Protein AF-A0A7W6D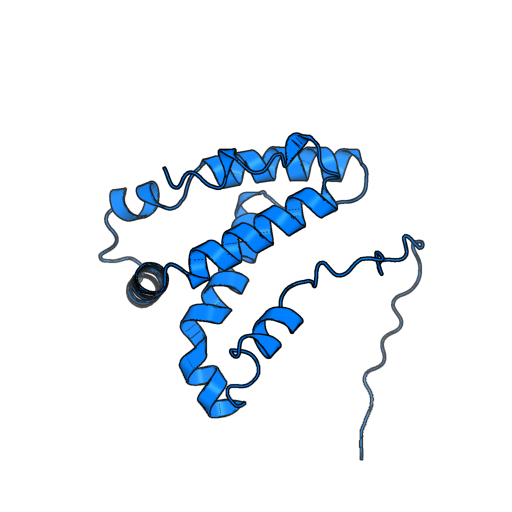RN1-F1 (afdb_monomer_lite)

pLDDT: mean 73.83, std 22.13, range [28.88, 95.44]

Sequence (151 aa):
MPKGEAALDLGALHPVSALRQLAEFASEHHRRSLGFVRLVMIESIHDGAHMASGAVMSWQDSSVIVLLEDICRRGVEAGGFRRGLTTLELQWHISAVSIFNVSNRATFSRVFGGDLFTEHGSAKAAPSCGGHDPWPCHEAGTVRRNCSAKS

Structure (mmCIF, N/CA/C/O backbone):
data_AF-A0A7W6DRN1-F1
#
_entry.id   AF-A0A7W6DRN1-F1
#
loop_
_atom_site.group_PDB
_atom_site.id
_atom_site.type_symbol
_atom_site.label_atom_id
_atom_site.label_alt_id
_atom_site.label_comp_id
_atom_site.label_asym_id
_atom_site.label_entity_id
_atom_site.label_seq_id
_atom_site.pdbx_PDB_ins_code
_atom_site.Cartn_x
_atom_site.Cartn_y
_atom_site.Cartn_z
_atom_site.occupancy
_atom_site.B_iso_or_equiv
_atom_site.auth_seq_id
_atom_site.auth_comp_id
_atom_site.auth_asym_id
_atom_site.auth_atom_id
_atom_site.pdbx_PDB_model_num
ATOM 1 N N . MET A 1 1 ? 12.518 12.275 4.324 1.00 32.09 1 MET A N 1
ATOM 2 C CA . MET A 1 1 ? 11.122 12.705 4.551 1.00 32.09 1 MET A CA 1
ATOM 3 C C . MET A 1 1 ? 10.471 13.092 3.230 1.00 32.09 1 MET A C 1
ATOM 5 O O . MET A 1 1 ? 10.717 14.205 2.761 1.00 32.09 1 MET A O 1
ATOM 9 N N . PRO A 1 2 ? 9.626 12.251 2.618 1.00 39.62 2 PRO A N 1
ATOM 10 C CA . PRO A 1 2 ? 8.582 12.774 1.756 1.00 39.62 2 PRO A CA 1
ATOM 11 C C . PRO A 1 2 ? 7.488 13.374 2.657 1.00 39.62 2 PRO A C 1
ATOM 13 O O . PRO A 1 2 ? 6.862 12.691 3.455 1.00 39.62 2 PRO A O 1
ATOM 16 N N . LYS A 1 3 ? 7.284 14.689 2.555 1.00 41.97 3 LYS A N 1
ATOM 17 C CA . LYS A 1 3 ? 6.396 15.537 3.382 1.00 41.97 3 LYS A CA 1
ATOM 18 C C . LYS A 1 3 ? 4.881 15.201 3.335 1.00 41.97 3 LYS A C 1
ATOM 20 O O . LYS A 1 3 ? 4.084 16.029 3.757 1.00 41.97 3 LYS A O 1
ATOM 25 N N . GLY A 1 4 ? 4.466 14.053 2.797 1.00 47.34 4 GLY A N 1
ATOM 26 C CA . GLY A 1 4 ? 3.058 13.756 2.489 1.00 47.34 4 GLY A CA 1
ATOM 27 C C . GLY A 1 4 ? 2.291 12.978 3.563 1.00 47.34 4 GLY A C 1
ATOM 28 O O . GLY A 1 4 ? 1.137 13.297 3.822 1.00 47.34 4 GLY A O 1
ATOM 29 N N . GLU A 1 5 ? 2.916 12.000 4.222 1.00 46.06 5 GLU A N 1
ATOM 30 C CA . GLU A 1 5 ? 2.199 11.088 5.136 1.00 46.06 5 GLU A CA 1
ATOM 31 C C . GLU A 1 5 ? 1.842 11.734 6.474 1.00 46.06 5 GLU A C 1
ATOM 33 O O . GLU A 1 5 ? 0.748 11.530 6.985 1.00 46.06 5 GLU A O 1
ATOM 38 N N . ALA A 1 6 ? 2.717 12.597 6.998 1.00 48.34 6 ALA A N 1
ATOM 39 C CA . ALA A 1 6 ? 2.437 13.391 8.196 1.00 48.34 6 ALA A CA 1
ATOM 40 C C . ALA A 1 6 ? 1.393 14.506 7.962 1.00 48.34 6 ALA A C 1
ATOM 42 O O . ALA A 1 6 ? 0.967 15.147 8.918 1.00 48.34 6 ALA A O 1
ATOM 43 N N . ALA A 1 7 ? 1.013 14.765 6.704 1.00 49.81 7 ALA A N 1
ATOM 44 C CA . ALA A 1 7 ? 0.031 15.785 6.328 1.00 49.81 7 ALA A CA 1
ATOM 45 C C . ALA A 1 7 ? -1.373 15.209 6.079 1.00 49.81 7 ALA A C 1
ATOM 47 O O . ALA A 1 7 ? -2.316 15.970 5.860 1.00 49.81 7 ALA A O 1
ATOM 48 N N . LEU A 1 8 ? -1.525 13.884 6.104 1.00 61.38 8 LEU A N 1
ATOM 49 C CA . LEU A 1 8 ? -2.835 13.255 6.096 1.00 61.38 8 LEU A CA 1
ATOM 50 C C . LEU A 1 8 ? -3.357 13.250 7.535 1.00 61.38 8 LEU A C 1
ATOM 52 O O . LEU A 1 8 ? -2.831 12.540 8.390 1.00 61.38 8 LEU A O 1
ATOM 56 N N . ASP A 1 9 ? -4.399 14.034 7.810 1.00 72.38 9 ASP A N 1
ATOM 57 C CA . ASP A 1 9 ? -5.117 14.004 9.091 1.00 72.38 9 ASP A CA 1
ATOM 58 C C . ASP A 1 9 ? -5.979 12.727 9.205 1.00 72.38 9 ASP A C 1
ATOM 60 O O . ASP A 1 9 ? -7.206 12.754 9.283 1.00 72.38 9 ASP A O 1
ATOM 64 N N . LEU A 1 10 ? -5.326 11.560 9.151 1.00 84.56 10 LEU A N 1
ATOM 65 C CA . LEU A 1 10 ? -5.971 10.241 9.202 1.00 84.56 10 LEU A CA 1
ATOM 66 C C . LEU A 1 10 ? -6.555 9.935 10.586 1.00 84.56 10 LEU A C 1
ATOM 68 O O . LEU A 1 10 ? -7.415 9.058 10.718 1.00 84.56 10 LEU A O 1
ATOM 72 N N . GLY A 1 11 ? -6.078 10.637 11.619 1.00 81.06 11 GLY A N 1
ATOM 73 C CA . GLY A 1 11 ? -6.540 10.489 12.996 1.00 81.06 11 GLY A CA 1
ATOM 74 C C . GLY A 1 11 ? -7.981 10.963 13.180 1.00 81.06 11 GLY A C 1
ATOM 75 O O . GLY A 1 11 ? -8.742 10.319 13.901 1.00 81.06 11 GLY A O 1
ATOM 76 N N . ALA A 1 12 ? -8.377 12.031 12.480 1.00 84.94 12 ALA A N 1
ATOM 77 C CA . ALA A 1 12 ? -9.732 12.580 12.538 1.00 84.94 12 ALA A CA 1
ATOM 78 C C . ALA A 1 12 ? -10.760 11.800 11.693 1.00 84.94 12 ALA A C 1
ATOM 80 O O . ALA A 1 12 ? -11.968 11.961 11.875 1.00 84.94 12 ALA A O 1
ATOM 81 N N . LEU A 1 13 ? -10.308 10.948 10.767 1.00 90.56 13 LEU A N 1
ATOM 82 C CA . LEU A 1 13 ? -11.184 10.213 9.856 1.00 90.56 13 LEU A CA 1
ATOM 83 C C . LEU A 1 13 ? -11.718 8.911 10.458 1.00 90.56 13 LEU A C 1
ATOM 85 O O . LEU A 1 13 ? -11.037 8.216 11.219 1.00 90.56 13 LEU A O 1
ATOM 89 N N . HIS A 1 14 ? -12.916 8.514 10.014 1.00 92.00 14 HIS A N 1
ATOM 90 C CA . HIS A 1 14 ? -13.428 7.163 10.246 1.00 92.00 14 HIS A CA 1
ATOM 91 C C . HIS A 1 14 ? -12.425 6.115 9.709 1.00 92.00 14 HIS A C 1
ATOM 93 O O . HIS A 1 14 ? -11.909 6.307 8.603 1.00 92.00 14 HIS A O 1
ATOM 99 N N . PRO A 1 15 ? -12.154 4.997 10.417 1.00 94.00 15 PRO A N 1
ATOM 100 C CA . PRO A 1 15 ? -11.062 4.073 10.080 1.00 94.00 15 PRO A CA 1
ATOM 101 C C . PRO A 1 15 ? -11.087 3.537 8.646 1.00 94.00 15 PRO A C 1
ATOM 103 O O . PRO A 1 15 ? -10.046 3.435 8.005 1.00 94.00 15 PRO A O 1
ATOM 106 N N . VAL A 1 16 ? -12.278 3.249 8.109 1.00 92.62 16 VAL A N 1
ATOM 107 C CA . VAL A 1 16 ? -12.446 2.811 6.709 1.00 92.62 16 VAL A CA 1
ATOM 108 C C . VAL A 1 16 ? -11.957 3.884 5.731 1.00 92.62 16 VAL A C 1
ATOM 110 O O . VAL A 1 16 ? -11.246 3.577 4.776 1.00 92.62 16 VAL A O 1
ATOM 113 N N . SER A 1 17 ? -12.319 5.145 5.975 1.00 92.44 17 SER A N 1
ATOM 114 C CA . SER A 1 17 ? -11.918 6.277 5.137 1.00 92.44 17 SER A CA 1
ATOM 115 C C . SER A 1 17 ? -10.426 6.566 5.277 1.00 92.44 17 SER A C 1
ATOM 117 O O . SER A 1 17 ? -9.760 6.799 4.273 1.00 92.44 17 SER A O 1
ATOM 119 N N . ALA A 1 18 ? -9.890 6.470 6.496 1.00 92.88 18 ALA A N 1
ATOM 120 C CA . ALA A 1 18 ? -8.464 6.625 6.759 1.00 92.88 18 ALA A CA 1
ATOM 121 C C . ALA A 1 18 ? -7.627 5.572 6.013 1.00 92.88 18 ALA A C 1
ATOM 123 O O . ALA A 1 18 ? -6.662 5.915 5.332 1.00 92.88 18 ALA A O 1
ATOM 124 N N . LEU A 1 19 ? -8.027 4.295 6.082 1.00 92.75 19 LEU A N 1
ATOM 125 C CA . LEU A 1 19 ? -7.341 3.208 5.382 1.00 92.75 19 LEU A CA 1
ATOM 126 C C . LEU A 1 19 ? -7.387 3.391 3.861 1.00 92.75 19 LEU A C 1
ATOM 128 O O . LEU A 1 19 ? -6.381 3.178 3.187 1.00 92.75 19 LEU A O 1
ATOM 132 N N . ARG A 1 20 ? -8.539 3.810 3.320 1.00 91.44 20 ARG A N 1
ATOM 133 C CA . ARG A 1 20 ? -8.679 4.117 1.892 1.00 91.44 20 ARG A CA 1
ATOM 134 C C . ARG A 1 20 ? -7.704 5.212 1.469 1.00 91.44 20 ARG A C 1
ATOM 136 O O . ARG A 1 20 ? -6.951 5.014 0.522 1.00 91.44 20 ARG A O 1
ATOM 143 N N . GLN A 1 21 ? -7.692 6.330 2.189 1.00 90.19 21 GLN A N 1
ATOM 144 C CA . GLN A 1 21 ? -6.852 7.470 1.840 1.00 90.19 21 GLN A CA 1
ATOM 145 C C . GLN A 1 21 ? -5.358 7.132 1.941 1.00 90.19 21 GLN A C 1
ATOM 147 O O . GLN A 1 21 ? -4.569 7.546 1.093 1.00 90.19 21 GLN A O 1
ATOM 152 N N . LEU A 1 22 ? -4.969 6.323 2.931 1.00 90.00 22 LEU A N 1
ATOM 153 C CA . LEU A 1 22 ? -3.602 5.821 3.044 1.00 90.00 22 LEU A CA 1
ATOM 154 C C . LEU A 1 22 ? -3.225 4.913 1.863 1.00 90.00 22 LEU A C 1
ATOM 156 O O . LEU A 1 22 ? -2.137 5.050 1.306 1.00 90.00 22 LEU A O 1
ATOM 160 N N . ALA A 1 23 ? -4.120 4.014 1.446 1.00 90.50 23 ALA A N 1
ATOM 161 C CA . ALA A 1 23 ? -3.885 3.143 0.296 1.00 90.50 23 ALA A CA 1
ATOM 162 C C . ALA A 1 23 ? -3.769 3.935 -1.020 1.00 90.50 23 ALA A C 1
ATOM 164 O O . ALA A 1 23 ? -2.891 3.648 -1.835 1.00 90.50 23 ALA A O 1
ATOM 165 N N . GLU A 1 24 ? -4.606 4.957 -1.214 1.00 87.62 24 GLU A N 1
ATOM 166 C CA . GLU A 1 24 ? -4.532 5.874 -2.359 1.00 87.62 24 GLU A CA 1
ATOM 167 C C . GLU A 1 24 ? -3.209 6.644 -2.378 1.00 87.62 24 GLU A C 1
ATOM 169 O O . GLU A 1 24 ? -2.540 6.703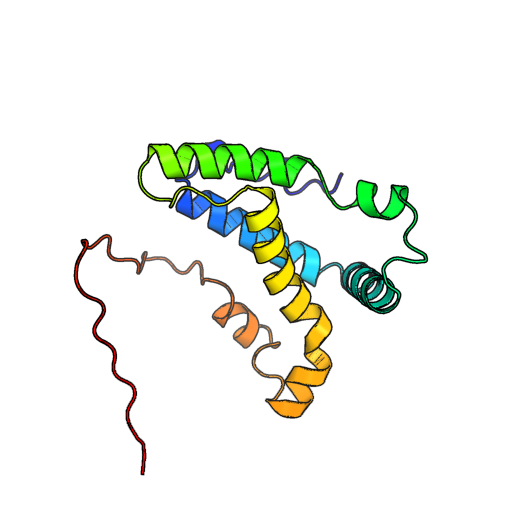 -3.413 1.00 87.62 24 GLU A O 1
ATOM 174 N N . PHE A 1 25 ? -2.793 7.170 -1.224 1.00 85.62 25 PHE A N 1
ATOM 175 C CA . PHE A 1 25 ? -1.512 7.850 -1.078 1.00 85.62 25 PHE A CA 1
ATOM 176 C C . PHE A 1 25 ? -0.340 6.926 -1.430 1.00 85.62 25 PHE A C 1
ATOM 178 O O . PHE A 1 25 ? 0.524 7.296 -2.230 1.00 85.62 25 PHE A O 1
ATOM 185 N N . ALA A 1 26 ? -0.336 5.702 -0.895 1.00 84.12 26 ALA A N 1
ATOM 186 C CA . ALA A 1 26 ? 0.688 4.710 -1.197 1.00 84.12 26 ALA A CA 1
ATOM 187 C C . ALA A 1 26 ? 0.727 4.385 -2.699 1.00 84.12 26 ALA A C 1
ATOM 189 O O . ALA A 1 26 ? 1.806 4.360 -3.295 1.00 84.12 26 ALA A O 1
ATOM 190 N N . SER A 1 27 ? -0.429 4.184 -3.338 1.00 85.50 27 SER A N 1
ATOM 191 C CA . SER A 1 27 ? -0.511 3.929 -4.782 1.00 85.50 27 SER A CA 1
ATOM 192 C C . SER A 1 27 ? 0.053 5.078 -5.614 1.00 85.50 27 SER A C 1
ATOM 194 O O . SER A 1 27 ? 0.875 4.851 -6.506 1.00 85.50 27 SER A O 1
ATOM 196 N N . GLU A 1 28 ? -0.320 6.318 -5.302 1.00 84.31 28 GLU A N 1
ATOM 197 C CA . GLU A 1 28 ? 0.173 7.497 -6.014 1.00 84.31 28 GLU A CA 1
ATOM 198 C C . GLU A 1 28 ? 1.688 7.678 -5.846 1.00 84.31 28 GLU A C 1
ATOM 200 O O . GLU A 1 28 ? 2.402 7.971 -6.811 1.00 84.31 28 GLU A O 1
ATOM 205 N N . HIS A 1 29 ? 2.207 7.440 -4.641 1.00 82.94 29 HIS A N 1
ATOM 206 C CA . HIS A 1 29 ? 3.640 7.507 -4.358 1.00 82.94 29 HIS A CA 1
ATOM 207 C C . HIS A 1 29 ? 4.448 6.496 -5.184 1.00 82.94 29 HIS A C 1
ATOM 209 O O . HIS A 1 29 ? 5.460 6.859 -5.793 1.00 82.94 29 HIS A O 1
ATOM 215 N N . HIS A 1 30 ? 3.972 5.251 -5.297 1.00 83.62 30 HIS A N 1
ATOM 216 C CA . HIS A 1 30 ? 4.603 4.236 -6.149 1.00 83.62 30 HIS A CA 1
ATOM 217 C C . HIS A 1 30 ? 4.511 4.601 -7.635 1.00 83.62 30 HIS A C 1
ATOM 219 O O . HIS A 1 30 ? 5.499 4.476 -8.365 1.00 83.62 30 HIS A O 1
ATOM 225 N N . ARG A 1 31 ? 3.358 5.112 -8.088 1.00 83.56 31 ARG A N 1
ATOM 226 C CA . ARG A 1 31 ? 3.141 5.536 -9.480 1.00 83.56 31 ARG A CA 1
ATOM 227 C C . ARG A 1 31 ? 4.098 6.652 -9.901 1.00 83.56 31 ARG A C 1
ATOM 229 O O . ARG A 1 31 ? 4.608 6.638 -11.021 1.00 83.56 31 ARG A O 1
ATOM 236 N N . ARG A 1 32 ? 4.377 7.598 -9.000 1.00 84.19 32 ARG A N 1
ATOM 237 C CA . ARG A 1 32 ? 5.337 8.696 -9.212 1.00 84.19 32 ARG A CA 1
ATOM 238 C C . ARG A 1 32 ? 6.801 8.256 -9.106 1.00 84.19 32 ARG A C 1
ATOM 240 O O . ARG A 1 32 ? 7.680 8.981 -9.567 1.00 84.19 32 ARG A O 1
ATOM 247 N N . SER A 1 33 ? 7.067 7.070 -8.558 1.00 83.19 33 SER A N 1
ATOM 248 C CA . SER A 1 33 ? 8.410 6.566 -8.240 1.00 83.19 33 SER A CA 1
ATOM 249 C C . SER A 1 33 ? 8.828 5.387 -9.129 1.00 83.19 33 SER A C 1
ATOM 251 O O . SER A 1 33 ? 9.328 4.372 -8.647 1.00 83.19 33 SER A O 1
ATOM 253 N N . LEU A 1 34 ? 8.660 5.507 -10.452 1.00 84.25 34 LEU A N 1
ATOM 254 C CA . LEU A 1 34 ? 8.917 4.408 -11.402 1.00 84.25 34 LEU A CA 1
ATOM 255 C C . LEU A 1 34 ? 10.313 3.774 -11.271 1.00 84.25 34 LEU A C 1
ATOM 257 O O . LEU A 1 34 ? 10.454 2.558 -11.390 1.00 84.25 34 LEU A O 1
ATOM 261 N N . GLY A 1 35 ? 11.346 4.594 -11.052 1.00 85.56 35 GLY A N 1
ATOM 262 C CA . GLY A 1 35 ? 12.723 4.117 -10.891 1.00 85.56 35 GLY A CA 1
ATOM 263 C C . GLY A 1 35 ? 12.884 3.209 -9.673 1.00 85.56 35 GLY A C 1
ATOM 264 O O . GLY A 1 35 ? 13.525 2.167 -9.768 1.00 85.56 35 GLY A O 1
ATOM 265 N N . PHE A 1 36 ? 12.227 3.558 -8.566 1.00 82.62 36 PHE A N 1
ATOM 266 C CA . PHE A 1 36 ? 12.230 2.755 -7.349 1.00 82.62 36 PHE A CA 1
ATOM 267 C C . PHE A 1 36 ? 11.519 1.417 -7.557 1.00 82.62 36 PHE A C 1
ATOM 269 O O . PHE A 1 36 ? 12.088 0.374 -7.257 1.00 82.62 36 PHE A O 1
ATOM 276 N N . VAL A 1 37 ? 10.317 1.429 -8.146 1.00 87.38 37 VAL A N 1
ATOM 277 C CA . VAL A 1 37 ? 9.577 0.188 -8.423 1.00 87.38 37 VAL A CA 1
ATOM 278 C C . VAL A 1 37 ? 10.408 -0.765 -9.285 1.00 87.38 37 VAL A C 1
ATOM 280 O O . VAL A 1 37 ? 10.473 -1.957 -9.005 1.00 87.38 37 VAL A O 1
ATOM 283 N N . ARG A 1 38 ? 11.096 -0.249 -10.308 1.00 87.88 38 ARG A N 1
ATOM 284 C CA . ARG A 1 38 ? 11.992 -1.064 -11.141 1.00 87.88 38 ARG A CA 1
ATOM 285 C C . ARG A 1 38 ? 13.168 -1.627 -10.353 1.00 87.88 38 ARG A C 1
ATOM 287 O O . ARG A 1 38 ? 13.470 -2.798 -10.531 1.00 87.88 38 ARG A O 1
ATOM 294 N N . LEU A 1 39 ? 13.798 -0.824 -9.497 1.00 87.69 39 LEU A N 1
ATOM 295 C CA . LEU A 1 39 ? 14.880 -1.288 -8.632 1.00 87.69 39 LEU A CA 1
ATOM 296 C C . LEU A 1 39 ? 14.403 -2.421 -7.715 1.00 87.69 39 LEU A C 1
ATOM 298 O O . LEU A 1 39 ? 15.018 -3.477 -7.709 1.00 87.69 39 LEU A O 1
ATOM 302 N N . VAL A 1 40 ? 13.265 -2.255 -7.033 1.00 86.50 40 VAL A N 1
ATOM 303 C CA . VAL A 1 40 ? 12.675 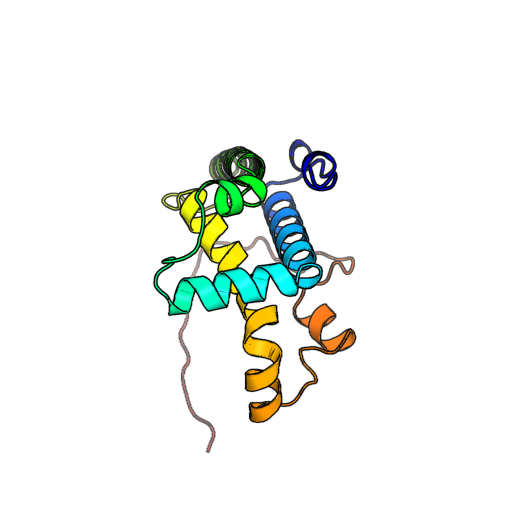-3.307 -6.187 1.00 86.50 40 VAL A CA 1
ATOM 304 C C . VAL A 1 40 ? 12.399 -4.579 -6.986 1.00 86.50 40 VAL A C 1
ATOM 306 O O . VAL A 1 40 ? 12.719 -5.668 -6.520 1.00 86.50 40 VAL A O 1
ATOM 309 N N . MET A 1 41 ? 11.840 -4.467 -8.194 1.00 90.31 41 MET A N 1
ATOM 310 C CA . MET A 1 41 ? 11.566 -5.630 -9.045 1.00 90.31 41 MET A CA 1
ATOM 311 C C . MET A 1 41 ? 12.849 -6.329 -9.512 1.00 90.31 41 MET A C 1
ATOM 313 O O . MET A 1 41 ? 12.898 -7.555 -9.517 1.00 90.31 41 MET A O 1
ATOM 317 N N . ILE A 1 42 ? 13.880 -5.568 -9.895 1.00 90.94 42 ILE A N 1
ATOM 318 C CA . ILE A 1 42 ? 15.182 -6.117 -10.293 1.00 90.94 42 ILE A CA 1
ATOM 319 C C . ILE A 1 42 ? 15.820 -6.836 -9.108 1.00 90.94 42 ILE A C 1
ATOM 321 O O . ILE A 1 42 ? 16.217 -7.984 -9.260 1.00 90.94 42 ILE A O 1
ATOM 325 N N . GLU A 1 43 ? 15.865 -6.213 -7.933 1.00 90.06 43 GLU A N 1
ATOM 326 C CA . GLU A 1 43 ? 16.393 -6.855 -6.728 1.00 90.06 43 GLU A CA 1
ATOM 327 C C . GLU A 1 43 ? 15.585 -8.100 -6.362 1.00 90.06 43 GLU A C 1
ATOM 329 O O . GLU A 1 43 ? 16.174 -9.128 -6.064 1.00 90.06 43 GLU A O 1
ATOM 334 N N . SER A 1 44 ? 14.255 -8.064 -6.477 1.00 89.12 44 SER A N 1
ATOM 335 C CA . SER A 1 44 ? 13.401 -9.231 -6.202 1.00 89.12 44 SER A CA 1
ATOM 336 C C . SER A 1 44 ? 13.709 -10.422 -7.117 1.00 89.12 44 SER A C 1
ATOM 338 O O . SER A 1 44 ? 13.623 -11.558 -6.673 1.00 89.12 44 SER A O 1
ATOM 340 N N . ILE A 1 45 ? 14.076 -10.183 -8.383 1.00 93.06 45 ILE A N 1
ATOM 341 C CA . ILE A 1 45 ? 14.517 -11.237 -9.319 1.00 93.06 45 ILE A CA 1
ATOM 342 C C . ILE A 1 45 ? 15.873 -11.824 -8.905 1.00 93.06 45 ILE A C 1
ATOM 344 O O . ILE A 1 45 ? 16.135 -12.995 -9.162 1.00 93.06 45 ILE A O 1
ATOM 348 N N . HIS A 1 46 ? 16.728 -11.015 -8.282 1.00 93.44 46 HIS A N 1
ATOM 349 C CA . HIS A 1 46 ? 18.054 -11.415 -7.811 1.00 93.44 46 HIS A CA 1
ATOM 350 C C . HIS A 1 46 ? 18.066 -11.762 -6.311 1.00 93.44 46 HIS A C 1
ATOM 352 O O . HIS A 1 46 ? 19.116 -11.672 -5.682 1.00 93.44 46 HIS A O 1
ATOM 358 N N . ASP A 1 47 ? 16.916 -12.100 -5.716 1.00 89.06 47 ASP A N 1
ATOM 359 C CA . ASP A 1 47 ? 16.775 -12.436 -4.289 1.00 89.06 47 ASP A CA 1
ATOM 360 C C . ASP A 1 47 ? 17.349 -11.374 -3.323 1.00 89.06 47 ASP A C 1
ATOM 362 O O . ASP A 1 47 ? 17.825 -11.673 -2.228 1.00 89.06 47 ASP A O 1
ATOM 366 N N . GLY A 1 48 ? 17.317 -10.103 -3.731 1.00 86.75 48 GLY A N 1
ATOM 367 C CA . GLY A 1 48 ? 17.815 -8.963 -2.962 1.00 86.75 48 GLY A CA 1
ATOM 368 C C . GLY A 1 48 ? 19.340 -8.866 -2.875 1.00 86.75 48 GLY A C 1
ATOM 369 O O . GLY A 1 48 ? 19.847 -8.154 -2.008 1.00 86.75 48 GLY A O 1
ATOM 370 N N . ALA A 1 49 ? 20.080 -9.568 -3.739 1.00 86.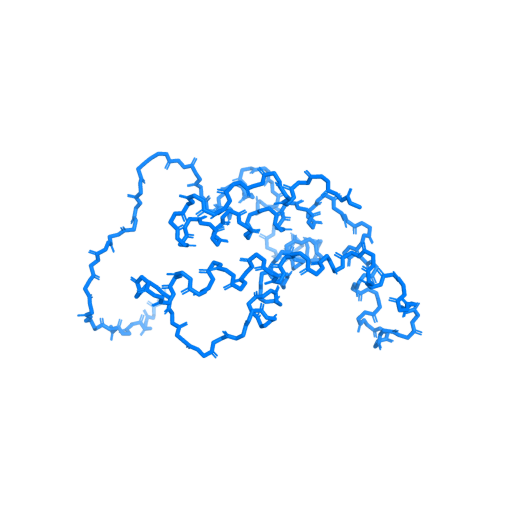38 49 ALA A N 1
ATOM 371 C CA . ALA A 1 49 ? 21.534 -9.722 -3.646 1.00 86.38 49 ALA A CA 1
ATOM 372 C C . ALA A 1 49 ? 22.341 -8.410 -3.653 1.00 86.38 49 ALA A C 1
ATOM 374 O O . ALA A 1 49 ? 23.477 -8.396 -3.171 1.00 86.38 49 ALA A O 1
ATOM 375 N N . HIS A 1 50 ? 21.798 -7.314 -4.187 1.00 84.69 50 HIS A N 1
ATOM 376 C CA . HIS A 1 50 ? 22.501 -6.032 -4.291 1.00 84.69 50 HIS A CA 1
ATOM 377 C C . HIS A 1 50 ? 21.831 -4.916 -3.484 1.00 84.69 50 HIS A C 1
ATOM 379 O O . HIS A 1 50 ? 22.299 -3.773 -3.472 1.00 84.69 50 HIS A O 1
ATOM 385 N N . MET A 1 51 ? 20.765 -5.240 -2.755 1.00 77.56 51 MET A N 1
ATOM 386 C CA . MET A 1 51 ? 20.030 -4.282 -1.956 1.00 77.56 51 MET A CA 1
ATOM 387 C C . MET A 1 51 ? 20.788 -3.989 -0.656 1.00 77.56 51 MET A C 1
ATOM 389 O O . MET A 1 51 ? 20.742 -4.745 0.312 1.00 77.56 51 MET A O 1
ATOM 393 N N . ALA A 1 52 ? 21.499 -2.861 -0.611 1.00 71.38 52 ALA A N 1
ATOM 394 C CA . ALA A 1 52 ? 22.124 -2.403 0.626 1.00 71.38 52 ALA A CA 1
ATOM 395 C C . ALA A 1 52 ? 21.048 -2.112 1.688 1.00 71.38 52 ALA A C 1
ATOM 397 O O . ALA A 1 52 ? 20.040 -1.463 1.395 1.00 71.38 52 ALA A O 1
ATOM 398 N N . SER A 1 53 ? 21.287 -2.505 2.943 1.00 61.69 53 SER A N 1
ATOM 399 C CA . SER A 1 53 ? 20.332 -2.341 4.054 1.00 61.69 53 SER A CA 1
ATOM 400 C C . SER A 1 53 ? 19.827 -0.894 4.214 1.00 61.69 53 SER A C 1
ATOM 402 O O . SER A 1 53 ? 18.684 -0.668 4.603 1.00 61.69 53 SER A O 1
ATOM 404 N N . GLY A 1 54 ? 20.652 0.101 3.861 1.00 59.38 54 GLY A N 1
ATOM 405 C CA . GLY A 1 54 ? 20.289 1.523 3.895 1.00 59.38 54 GLY A CA 1
ATOM 406 C C . GLY A 1 54 ? 19.342 1.983 2.777 1.00 59.38 54 GLY A C 1
ATOM 407 O O . GLY A 1 54 ? 18.579 2.924 2.985 1.00 59.38 54 GLY A O 1
ATOM 408 N N . ALA A 1 55 ? 19.334 1.316 1.617 1.00 59.47 55 ALA A N 1
ATOM 409 C CA . ALA A 1 55 ? 18.411 1.628 0.521 1.00 59.47 55 ALA A CA 1
ATOM 410 C C . ALA A 1 55 ? 16.968 1.223 0.874 1.00 59.47 55 ALA A C 1
ATOM 412 O O . ALA A 1 55 ? 16.036 1.976 0.594 1.00 59.47 55 ALA A O 1
ATOM 413 N N . VAL A 1 56 ? 16.806 0.089 1.568 1.00 57.28 56 VAL A N 1
ATOM 414 C CA . VAL A 1 56 ? 15.523 -0.411 2.101 1.00 57.28 56 VAL A CA 1
ATOM 415 C C . VAL A 1 56 ? 14.962 0.533 3.166 1.00 57.28 56 VAL A C 1
ATOM 417 O O . VAL A 1 56 ? 13.806 0.950 3.093 1.00 57.28 56 VAL A O 1
ATOM 420 N N . MET A 1 57 ? 15.811 0.921 4.123 1.00 49.94 57 MET A N 1
ATOM 421 C CA . MET A 1 57 ? 15.416 1.719 5.289 1.00 49.94 57 MET A CA 1
ATOM 422 C C . MET A 1 57 ? 15.047 3.168 4.939 1.00 49.94 57 MET A C 1
ATOM 424 O O . MET A 1 57 ? 14.268 3.794 5.646 1.00 49.94 57 MET A O 1
ATOM 428 N N . SER A 1 58 ? 15.595 3.722 3.851 1.00 53.09 58 SER A N 1
ATOM 429 C CA . SER A 1 58 ? 15.308 5.105 3.438 1.00 53.09 58 SER A CA 1
ATOM 430 C C . SER A 1 58 ? 13.912 5.310 2.832 1.00 53.09 58 SER A C 1
ATOM 432 O O . SER A 1 58 ? 13.503 6.458 2.646 1.00 53.09 58 SER A O 1
ATOM 434 N N . TRP A 1 59 ? 13.208 4.222 2.491 1.00 52.69 59 TRP A N 1
ATOM 435 C CA . TRP A 1 59 ? 11.956 4.278 1.727 1.00 52.69 59 TRP A CA 1
ATOM 436 C C . TRP A 1 59 ? 10.814 3.450 2.325 1.00 52.69 59 TRP A C 1
ATOM 438 O O . TRP A 1 59 ? 9.654 3.808 2.134 1.00 52.69 59 TRP A O 1
ATOM 448 N N . GLN A 1 60 ? 11.103 2.383 3.082 1.00 58.44 60 GLN A N 1
ATOM 449 C CA . GLN A 1 60 ? 10.125 1.826 4.019 1.00 58.44 60 GLN A CA 1
ATOM 450 C C . GLN A 1 60 ? 10.048 2.747 5.232 1.00 58.44 60 GLN A C 1
ATOM 452 O O . GLN A 1 60 ? 10.690 2.522 6.255 1.00 58.44 60 GLN A O 1
ATOM 457 N N . ASP A 1 61 ? 9.291 3.825 5.074 1.00 60.62 61 ASP A N 1
ATOM 458 C CA . ASP A 1 61 ? 9.004 4.756 6.149 1.00 60.62 61 ASP A CA 1
ATOM 459 C C . ASP A 1 61 ? 8.258 3.967 7.240 1.00 60.62 61 ASP A C 1
ATOM 461 O O . ASP A 1 61 ? 7.105 3.554 7.081 1.00 60.62 61 ASP A O 1
ATOM 465 N N . SER A 1 62 ? 8.936 3.706 8.360 1.00 63.16 62 SER A N 1
ATOM 466 C CA . SER A 1 62 ? 8.342 3.053 9.533 1.00 63.16 62 SER A CA 1
ATOM 467 C C . SER A 1 62 ? 7.096 3.799 10.034 1.00 63.16 62 SER A C 1
ATOM 469 O O . SER A 1 62 ? 6.264 3.209 10.723 1.00 63.16 62 SER A O 1
ATOM 471 N N . SER A 1 63 ? 6.908 5.060 9.617 1.00 76.75 63 SER A N 1
ATOM 472 C CA . SER A 1 63 ? 5.695 5.850 9.831 1.00 76.75 63 SER A CA 1
ATOM 473 C C . SER A 1 63 ? 4.432 5.221 9.248 1.00 76.75 63 SER A C 1
ATOM 475 O O . SER A 1 63 ? 3.391 5.313 9.893 1.00 76.75 63 SER A O 1
ATOM 477 N N . VAL A 1 64 ? 4.486 4.544 8.093 1.00 83.56 64 VAL A N 1
ATOM 478 C CA . VAL A 1 64 ? 3.279 3.936 7.497 1.00 83.56 64 VAL A CA 1
ATOM 479 C C . VAL A 1 64 ? 2.736 2.817 8.374 1.00 83.56 64 VAL A C 1
ATOM 481 O O . VAL A 1 64 ? 1.526 2.715 8.571 1.00 83.56 64 VAL A O 1
ATOM 484 N N . ILE A 1 65 ? 3.622 1.990 8.933 1.00 86.75 65 ILE A N 1
ATOM 485 C CA . ILE A 1 65 ? 3.221 0.902 9.829 1.00 86.75 65 ILE A CA 1
ATOM 486 C C . ILE A 1 65 ? 2.560 1.470 11.086 1.00 86.75 65 ILE A C 1
ATOM 488 O O . ILE A 1 65 ? 1.494 0.994 11.461 1.00 86.75 65 ILE A O 1
ATOM 492 N N . VAL A 1 66 ? 3.117 2.535 11.670 1.00 87.56 66 VAL A N 1
ATOM 493 C CA . VAL A 1 66 ? 2.528 3.213 12.839 1.00 87.56 66 VAL A CA 1
ATOM 494 C C . VAL A 1 66 ? 1.143 3.793 12.519 1.00 87.56 66 VAL A C 1
ATOM 496 O O . VAL A 1 66 ? 0.210 3.649 13.308 1.00 87.56 66 VAL A O 1
ATOM 499 N N . LEU A 1 67 ? 0.970 4.409 11.345 1.00 89.38 67 LEU A N 1
ATOM 500 C CA . LEU A 1 67 ? -0.338 4.904 10.899 1.00 89.38 67 LEU A CA 1
ATOM 501 C C . LEU A 1 67 ? -1.343 3.759 10.721 1.00 89.38 67 LEU A C 1
ATOM 503 O O . LEU A 1 67 ? -2.483 3.857 11.175 1.00 89.38 67 LEU A O 1
ATOM 507 N N . LEU A 1 68 ? -0.921 2.655 10.100 1.00 92.19 68 LEU A N 1
ATOM 508 C CA . LEU A 1 68 ? -1.749 1.459 9.955 1.00 92.19 68 LEU A CA 1
ATOM 509 C C . LEU A 1 68 ? -2.118 0.852 11.309 1.00 92.19 68 LEU A C 1
ATOM 511 O O . LEU A 1 68 ? -3.230 0.354 11.447 1.00 92.19 68 LEU A O 1
ATOM 515 N N . GLU A 1 69 ? -1.233 0.891 12.305 1.00 92.50 69 GLU A N 1
ATOM 516 C CA . GLU A 1 69 ? -1.511 0.374 13.652 1.00 92.50 69 GLU A CA 1
ATOM 517 C C . GLU A 1 69 ? -2.644 1.145 14.313 1.00 92.50 69 GLU A C 1
ATOM 519 O O . GLU A 1 69 ? -3.599 0.531 14.795 1.00 92.50 69 GLU A O 1
ATOM 524 N N . ASP A 1 70 ? -2.595 2.477 14.267 1.00 92.75 70 ASP A N 1
ATOM 525 C CA . ASP A 1 70 ? -3.674 3.308 14.794 1.00 92.75 70 ASP A CA 1
ATOM 526 C C . ASP A 1 70 ? -4.996 3.085 14.042 1.00 92.75 70 ASP A C 1
ATOM 528 O O . ASP A 1 70 ? -6.036 2.844 14.663 1.00 92.75 70 ASP A O 1
ATOM 532 N N . ILE A 1 71 ? -4.960 3.105 12.706 1.00 94.19 71 ILE A N 1
ATOM 533 C CA . ILE A 1 71 ? -6.148 2.917 11.863 1.00 94.19 71 ILE A CA 1
ATOM 534 C C . ILE A 1 71 ? -6.775 1.540 12.111 1.00 94.19 71 ILE A C 1
ATOM 536 O O . ILE A 1 71 ? -7.989 1.436 12.306 1.00 94.19 71 ILE A O 1
ATOM 540 N N . CYS A 1 72 ? -5.963 0.481 12.144 1.00 94.62 72 CYS A N 1
ATOM 541 C CA . CYS A 1 72 ? -6.431 -0.879 12.389 1.00 94.62 72 CYS A CA 1
ATOM 542 C C . CYS A 1 72 ? -7.019 -1.031 13.789 1.00 94.62 72 CYS A C 1
ATOM 544 O O . CYS A 1 72 ? -8.095 -1.613 13.932 1.00 94.62 72 CYS A O 1
ATOM 546 N N . ARG A 1 73 ? -6.357 -0.479 14.813 1.00 94.69 73 ARG A N 1
ATOM 547 C CA . ARG A 1 73 ? -6.851 -0.496 16.192 1.00 94.69 73 ARG A CA 1
ATOM 548 C C . ARG A 1 73 ? -8.230 0.158 16.284 1.00 94.69 73 ARG A C 1
ATOM 550 O O . ARG A 1 73 ? -9.173 -0.494 16.730 1.00 94.69 73 ARG A O 1
ATOM 557 N N . ARG A 1 74 ? -8.378 1.391 15.784 1.00 95.00 74 ARG A N 1
ATOM 558 C CA . ARG A 1 74 ? -9.667 2.106 15.781 1.00 95.00 74 ARG A CA 1
ATOM 559 C C . ARG A 1 74 ? -10.734 1.383 14.962 1.00 95.00 74 ARG A C 1
ATOM 561 O O . ARG A 1 74 ? -11.892 1.343 15.360 1.00 95.00 74 ARG A O 1
ATOM 568 N N . GLY A 1 75 ? -10.366 0.793 13.825 1.00 95.19 75 GLY A N 1
ATOM 569 C CA . GLY A 1 75 ? -11.303 0.054 12.976 1.00 95.19 75 GLY A CA 1
ATOM 570 C C . GLY A 1 75 ? -11.809 -1.244 13.604 1.00 95.19 75 GLY A C 1
ATOM 571 O O . GLY A 1 75 ? -12.974 -1.596 13.415 1.00 95.19 75 GLY A O 1
ATOM 572 N N . VAL A 1 76 ? -10.971 -1.936 14.383 1.00 95.44 76 VAL A N 1
ATOM 573 C CA . VAL A 1 76 ? -11.386 -3.105 15.172 1.00 95.44 76 VAL A CA 1
ATOM 574 C C . VAL A 1 76 ? -12.270 -2.680 16.347 1.00 95.44 76 VAL A C 1
ATOM 576 O O . VAL A 1 76 ? -13.301 -3.308 16.570 1.00 95.44 76 VAL A O 1
ATOM 579 N N . GLU A 1 77 ? -11.911 -1.609 17.064 1.00 94.56 77 GLU A N 1
ATOM 580 C CA . GLU A 1 77 ? -12.724 -1.043 18.156 1.00 94.56 77 GLU A CA 1
ATOM 581 C C . GLU A 1 77 ? -14.115 -0.606 17.669 1.00 94.56 77 GLU A C 1
ATOM 583 O O . GLU A 1 77 ? -15.114 -0.858 18.338 1.00 94.56 77 GLU A O 1
ATOM 588 N N . ALA A 1 78 ? -14.196 -0.025 16.469 1.00 93.75 78 ALA A N 1
ATOM 589 C CA . ALA A 1 78 ? -15.450 0.358 15.820 1.00 93.75 78 ALA A CA 1
ATOM 590 C C . ALA A 1 78 ? -16.230 -0.829 15.211 1.00 93.75 78 ALA A C 1
ATOM 592 O O . ALA A 1 78 ? -17.302 -0.629 14.644 1.00 93.75 78 ALA A O 1
ATOM 593 N N . GLY A 1 79 ? -15.695 -2.056 15.267 1.00 93.06 79 GLY A N 1
ATOM 594 C CA . GLY A 1 79 ? -16.314 -3.257 14.692 1.00 93.06 79 GLY A CA 1
ATOM 595 C C . GLY A 1 79 ? -16.310 -3.322 13.158 1.00 93.06 79 GLY A C 1
ATOM 596 O O . GLY A 1 79 ? -16.894 -4.239 12.585 1.00 93.06 79 GLY A O 1
ATOM 597 N N . GLY A 1 80 ? -15.655 -2.373 12.482 1.00 89.81 80 GLY A N 1
ATOM 598 C CA . GLY A 1 80 ? -15.613 -2.282 11.021 1.00 89.81 80 GLY A CA 1
ATOM 599 C C . GLY A 1 80 ? -14.532 -3.145 10.370 1.00 89.81 80 GLY A C 1
ATOM 600 O O . GLY A 1 80 ? -14.652 -3.492 9.196 1.00 89.81 80 GLY A O 1
ATOM 601 N N . PHE A 1 81 ? -13.478 -3.508 11.108 1.00 93.88 81 PHE A N 1
ATOM 602 C CA . PHE A 1 81 ? -12.370 -4.317 10.597 1.00 93.88 81 PHE A CA 1
ATOM 603 C C . PHE A 1 81 ? -12.307 -5.705 11.231 1.00 93.88 81 PHE A C 1
ATOM 605 O O . PHE A 1 81 ? -12.507 -5.892 12.432 1.00 93.88 81 PHE A O 1
ATOM 612 N N . ARG A 1 82 ? -11.948 -6.694 10.405 1.00 91.38 82 ARG A N 1
ATOM 613 C CA . ARG A 1 82 ? -11.660 -8.055 10.864 1.00 91.38 82 ARG A CA 1
ATOM 614 C C . ARG A 1 82 ? -10.374 -8.090 11.690 1.00 91.38 82 ARG A C 1
ATOM 616 O O . ARG A 1 82 ? -9.395 -7.424 11.366 1.00 91.38 82 ARG A O 1
ATOM 623 N N . ARG A 1 83 ? -10.347 -8.947 12.708 1.00 89.94 83 ARG A N 1
ATOM 624 C CA . ARG A 1 83 ? -9.125 -9.264 13.460 1.00 89.94 83 ARG A CA 1
ATOM 625 C C . ARG A 1 83 ? -8.263 -10.280 12.700 1.00 89.94 83 ARG A C 1
ATOM 627 O O . ARG A 1 83 ? -8.751 -10.984 11.813 1.00 89.94 83 ARG A O 1
ATOM 634 N N . GLY A 1 84 ? -6.994 -10.378 13.097 1.00 87.00 84 GLY A N 1
ATOM 635 C CA . GLY A 1 84 ? -6.076 -11.427 12.640 1.00 87.00 84 GLY A CA 1
ATOM 636 C C . GLY A 1 84 ? -5.235 -11.085 11.411 1.00 87.00 84 GLY A C 1
ATOM 637 O O . GLY A 1 84 ? -4.602 -11.985 10.881 1.00 87.00 84 GLY A O 1
ATOM 638 N N . LEU A 1 85 ? -5.227 -9.825 10.967 1.00 87.62 85 LEU A N 1
ATOM 639 C CA . LEU A 1 85 ? -4.220 -9.310 10.037 1.00 87.62 85 LEU A CA 1
ATOM 640 C C . LEU A 1 85 ? -3.262 -8.405 10.804 1.00 87.62 85 LEU A C 1
ATOM 642 O O . LEU A 1 85 ? -3.699 -7.516 11.537 1.00 87.62 85 LEU A O 1
ATOM 646 N N . THR A 1 86 ? -1.969 -8.633 10.630 1.00 90.69 86 THR A N 1
ATOM 647 C CA . THR A 1 86 ? -0.931 -7.716 11.092 1.00 90.69 86 THR A CA 1
ATOM 648 C C . THR A 1 86 ? -0.864 -6.503 10.168 1.00 90.69 86 THR A C 1
ATOM 650 O O . THR A 1 86 ? -1.196 -6.560 8.981 1.00 90.69 86 THR A O 1
ATOM 653 N N . THR A 1 87 ? -0.410 -5.375 10.701 1.00 91.06 87 THR A N 1
ATOM 654 C CA . THR A 1 87 ? -0.193 -4.154 9.916 1.00 91.06 87 THR A CA 1
ATOM 655 C C . THR A 1 87 ? 0.885 -4.325 8.857 1.00 91.06 87 THR A C 1
ATOM 657 O O . THR A 1 87 ? 0.758 -3.757 7.776 1.00 91.06 87 THR A O 1
ATOM 660 N N . LEU A 1 88 ? 1.884 -5.175 9.109 1.00 89.00 88 LEU A N 1
ATOM 661 C CA . LEU A 1 88 ? 2.882 -5.552 8.112 1.00 89.00 88 LEU A CA 1
ATOM 662 C C . LEU A 1 88 ? 2.262 -6.317 6.934 1.00 89.00 88 LEU A C 1
ATOM 664 O O . LEU A 1 88 ? 2.532 -5.985 5.782 1.00 89.00 88 LEU A O 1
ATOM 668 N N . GLU A 1 89 ? 1.403 -7.306 7.200 1.00 91.38 89 GLU A N 1
ATOM 669 C CA . GLU A 1 89 ? 0.682 -8.016 6.137 1.00 91.38 89 GLU A CA 1
ATOM 670 C C . GLU A 1 89 ? -0.197 -7.051 5.343 1.00 91.38 89 GLU A C 1
ATOM 672 O O . GLU A 1 89 ? -0.190 -7.081 4.115 1.00 91.38 89 GLU A O 1
ATOM 677 N N . LEU A 1 90 ? -0.932 -6.162 6.014 1.00 91.56 90 LEU A N 1
ATOM 678 C CA . LEU A 1 90 ? -1.772 -5.178 5.333 1.00 91.56 90 LEU A CA 1
ATOM 679 C C . LEU A 1 90 ? -0.941 -4.230 4.455 1.00 91.56 90 LEU A C 1
ATOM 681 O O . LEU A 1 90 ? -1.293 -3.999 3.297 1.00 91.56 90 LEU A O 1
ATOM 685 N N . GLN A 1 91 ? 0.195 -3.752 4.965 1.00 90.06 91 GLN A N 1
ATOM 686 C CA . GLN A 1 91 ? 1.130 -2.925 4.208 1.00 90.06 91 GLN A CA 1
ATOM 687 C C . GLN A 1 91 ? 1.676 -3.652 2.979 1.00 90.06 91 GLN A C 1
ATOM 689 O O . GLN A 1 91 ? 1.785 -3.056 1.902 1.00 90.06 91 GLN A O 1
ATOM 694 N N . TRP A 1 92 ? 1.995 -4.941 3.112 1.00 90.56 92 TRP A N 1
ATOM 695 C CA . TRP A 1 92 ? 2.404 -5.768 1.982 1.00 90.56 92 TRP A CA 1
ATOM 696 C C . TRP A 1 92 ? 1.300 -5.809 0.921 1.00 90.56 92 TRP A C 1
ATOM 698 O O . TRP A 1 92 ? 1.570 -5.495 -0.235 1.00 90.56 92 TRP A O 1
ATOM 708 N N . HIS A 1 93 ? 0.047 -6.091 1.285 1.00 92.44 93 HIS A N 1
ATOM 709 C CA . HIS A 1 93 ? -1.057 -6.131 0.316 1.00 92.44 93 HIS A CA 1
ATOM 710 C C . HIS A 1 93 ? -1.256 -4.793 -0.415 1.00 92.44 93 HIS A C 1
ATOM 712 O O . HIS A 1 93 ? -1.386 -4.781 -1.641 1.00 92.44 93 HIS A O 1
ATOM 718 N N . ILE A 1 94 ? -1.227 -3.668 0.310 1.00 90.19 94 ILE A N 1
ATOM 719 C CA . ILE A 1 94 ? -1.330 -2.322 -0.283 1.00 90.19 94 ILE A CA 1
ATOM 720 C C . ILE A 1 94 ? -0.182 -2.084 -1.274 1.00 90.19 94 ILE A C 1
ATOM 722 O O . ILE A 1 94 ? -0.400 -1.622 -2.401 1.00 90.19 94 ILE A O 1
ATOM 726 N N . SER A 1 95 ? 1.041 -2.443 -0.880 1.00 88.69 95 SER A N 1
ATOM 727 C CA . SER A 1 95 ? 2.235 -2.292 -1.716 1.00 88.69 95 SER A CA 1
ATOM 728 C C . SER A 1 95 ? 2.177 -3.188 -2.953 1.00 88.69 95 SER A C 1
ATOM 730 O O . SER A 1 95 ? 2.504 -2.736 -4.045 1.00 88.69 95 SER A O 1
ATOM 732 N N . ALA A 1 96 ? 1.707 -4.431 -2.819 1.00 90.94 96 ALA A N 1
ATOM 733 C CA . ALA A 1 96 ? 1.618 -5.396 -3.911 1.00 90.94 96 ALA A CA 1
ATOM 734 C C . ALA A 1 96 ? 0.701 -4.904 -5.039 1.00 90.94 96 ALA A C 1
ATOM 736 O O . ALA A 1 96 ? 1.110 -4.895 -6.200 1.00 90.94 96 ALA A O 1
ATOM 737 N N . VAL A 1 97 ? -0.508 -4.436 -4.706 1.00 89.00 97 VAL A N 1
ATOM 738 C CA . VAL A 1 97 ? -1.452 -3.894 -5.700 1.00 89.00 97 VAL A CA 1
ATOM 739 C C . VAL A 1 97 ? -0.881 -2.636 -6.363 1.00 89.00 97 VAL A C 1
ATOM 741 O O . VAL A 1 97 ? -0.944 -2.487 -7.584 1.00 89.00 97 VAL A O 1
ATOM 744 N N . SER A 1 98 ? -0.265 -1.757 -5.569 1.00 87.56 98 SER A N 1
ATOM 745 C CA . SER A 1 98 ? 0.326 -0.505 -6.054 1.00 87.56 98 SER A CA 1
ATOM 746 C C . SER A 1 98 ? 1.496 -0.746 -7.014 1.00 87.56 98 SER A C 1
ATOM 748 O O . SER A 1 98 ? 1.548 -0.171 -8.101 1.00 87.56 98 SER A O 1
ATOM 750 N N . ILE A 1 99 ? 2.424 -1.628 -6.635 1.00 88.75 99 ILE A N 1
ATOM 751 C CA . ILE A 1 99 ? 3.607 -1.977 -7.425 1.00 88.75 99 ILE A CA 1
ATOM 752 C C . ILE A 1 99 ? 3.204 -2.695 -8.708 1.00 88.75 99 ILE A C 1
ATOM 754 O O . ILE A 1 99 ? 3.711 -2.334 -9.768 1.00 88.75 99 ILE A O 1
ATOM 758 N N . PHE A 1 100 ? 2.267 -3.646 -8.644 1.00 89.12 100 PHE A N 1
ATOM 759 C CA . PHE A 1 100 ? 1.809 -4.403 -9.812 1.00 89.12 100 PHE A CA 1
A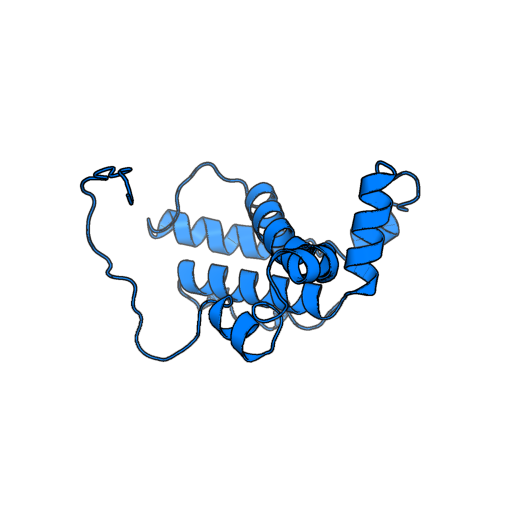TOM 760 C C . PHE A 1 100 ? 1.291 -3.490 -10.931 1.00 89.12 100 PHE A C 1
ATOM 762 O O . PHE A 1 100 ? 1.664 -3.651 -12.096 1.00 89.12 100 PHE A O 1
ATOM 769 N N . ASN A 1 101 ? 0.495 -2.474 -10.580 1.00 84.12 101 ASN A N 1
ATOM 770 C CA . ASN A 1 101 ? -0.034 -1.499 -11.540 1.00 84.12 101 ASN A CA 1
ATOM 771 C C . ASN A 1 101 ? 1.067 -0.721 -12.280 1.00 84.12 101 ASN A C 1
ATOM 773 O O . ASN A 1 101 ? 0.851 -0.223 -13.387 1.00 84.12 101 ASN A O 1
ATOM 777 N N . VAL A 1 102 ? 2.260 -0.636 -11.692 1.00 88.12 102 VAL A N 1
ATOM 778 C CA . VAL A 1 102 ? 3.418 0.047 -12.264 1.00 88.12 102 VAL A CA 1
ATOM 779 C C . VAL A 1 102 ? 4.323 -0.924 -13.025 1.00 88.12 102 VAL A C 1
ATOM 781 O O . VAL A 1 102 ? 4.641 -0.685 -14.194 1.00 88.12 102 VAL A O 1
ATOM 784 N N . SER A 1 103 ? 4.749 -2.014 -12.386 1.00 90.62 103 SER A N 1
ATOM 785 C CA . SER A 1 103 ? 5.750 -2.947 -12.916 1.00 90.62 103 SER A CA 1
ATOM 786 C C . SER A 1 103 ? 5.230 -3.761 -14.101 1.00 90.62 103 SER A C 1
ATOM 788 O O . SER A 1 103 ? 5.981 -4.022 -15.042 1.00 90.62 103 SER A O 1
ATOM 790 N N . ASN A 1 104 ? 3.942 -4.113 -14.104 1.00 90.69 104 ASN A N 1
ATOM 791 C CA . ASN A 1 104 ? 3.346 -4.979 -15.120 1.00 90.69 104 ASN A CA 1
ATOM 792 C C . ASN A 1 104 ? 2.665 -4.210 -16.259 1.00 90.69 104 ASN A C 1
ATOM 794 O O . ASN A 1 104 ? 2.195 -4.832 -17.211 1.00 90.69 104 ASN A O 1
ATOM 798 N N . ARG A 1 105 ? 2.654 -2.868 -16.233 1.00 89.56 105 ARG A N 1
ATOM 799 C CA . ARG A 1 105 ? 1.977 -2.034 -17.243 1.00 89.56 105 ARG A CA 1
ATOM 800 C C . ARG A 1 105 ? 2.309 -2.443 -18.679 1.00 89.56 105 ARG A C 1
ATOM 802 O O . ARG A 1 105 ? 1.411 -2.550 -19.510 1.00 89.56 105 ARG A O 1
ATOM 809 N N . ALA A 1 106 ? 3.587 -2.671 -18.982 1.00 89.94 106 ALA A N 1
ATOM 810 C CA . ALA A 1 106 ? 4.041 -2.967 -20.341 1.00 89.94 106 ALA A CA 1
ATOM 811 C C . ALA A 1 106 ? 3.550 -4.330 -20.853 1.00 89.94 106 ALA A C 1
ATOM 813 O O . ALA A 1 106 ? 3.100 -4.432 -21.993 1.00 89.94 106 ALA A O 1
ATOM 814 N N . THR A 1 107 ? 3.628 -5.374 -20.027 1.00 90.31 107 THR A N 1
ATOM 815 C CA . THR A 1 107 ? 3.189 -6.724 -20.405 1.00 90.31 107 THR A CA 1
ATOM 816 C C . THR A 1 107 ? 1.670 -6.812 -20.426 1.00 90.31 107 THR A C 1
ATOM 818 O O . THR A 1 107 ? 1.108 -7.322 -21.390 1.00 90.31 107 THR A O 1
ATOM 821 N N . PHE A 1 108 ? 0.998 -6.216 -19.441 1.00 92.94 108 PHE A N 1
ATOM 822 C CA . PHE A 1 108 ? -0.459 -6.174 -19.377 1.00 92.94 108 PHE A CA 1
ATOM 823 C C . PHE A 1 108 ? -1.053 -5.425 -20.575 1.00 92.94 108 PHE A C 1
ATOM 825 O O . PHE A 1 108 ? -1.963 -5.932 -21.224 1.00 92.94 108 PHE A O 1
ATOM 832 N N . SER A 1 109 ? -0.476 -4.273 -20.946 1.00 92.00 109 SER A N 1
ATOM 833 C CA . SER A 1 109 ? -0.947 -3.494 -22.102 1.00 92.00 109 SER A CA 1
ATOM 834 C C . SER A 1 109 ? -0.786 -4.233 -23.430 1.00 92.00 109 SER A C 1
ATOM 836 O O . SER A 1 109 ? -1.587 -4.040 -24.338 1.00 92.00 109 SER A O 1
ATOM 838 N N . ARG A 1 110 ? 0.238 -5.087 -23.562 1.00 92.38 110 ARG A N 1
ATOM 839 C CA . ARG A 1 110 ? 0.434 -5.911 -24.766 1.00 92.38 110 ARG A CA 1
ATOM 840 C C . ARG A 1 110 ? -0.608 -7.017 -24.903 1.00 92.38 110 ARG A C 1
ATOM 842 O O . ARG A 1 110 ? -0.939 -7.378 -26.024 1.00 92.38 110 ARG A O 1
ATOM 849 N N . VAL A 1 111 ? -1.079 -7.564 -23.785 1.00 92.38 111 VAL A N 1
ATOM 850 C CA . VAL A 1 111 ? -2.024 -8.691 -23.770 1.00 92.38 111 VAL A CA 1
ATOM 851 C C . VAL A 1 111 ? -3.474 -8.203 -23.810 1.00 92.38 111 VAL A C 1
ATOM 853 O O . VAL A 1 111 ? -4.296 -8.799 -24.496 1.00 92.38 111 VAL A O 1
ATOM 856 N N . PHE A 1 112 ? -3.785 -7.115 -23.101 1.00 90.69 112 PHE A N 1
ATOM 857 C CA . PHE A 1 112 ? -5.163 -6.679 -22.840 1.00 90.69 112 PHE A CA 1
ATOM 858 C C . PHE A 1 112 ? -5.486 -5.263 -23.339 1.00 90.69 112 PHE A C 1
ATOM 860 O O . PHE A 1 112 ? -6.611 -4.802 -23.169 1.00 90.69 112 PHE A O 1
ATOM 867 N N . GLY A 1 113 ? -4.526 -4.566 -23.953 1.00 89.12 113 GLY A N 1
ATOM 868 C CA . GLY A 1 113 ? -4.677 -3.165 -24.348 1.00 89.12 113 GLY A CA 1
ATOM 869 C C . GLY A 1 113 ? -4.337 -2.174 -23.228 1.00 89.12 113 GLY A C 1
ATOM 870 O O . GLY A 1 113 ? -4.209 -2.523 -22.055 1.00 89.12 113 GLY A O 1
ATOM 871 N N . GLY A 1 114 ? -4.129 -0.911 -23.607 1.00 84.38 114 GLY A N 1
ATOM 872 C CA . GLY A 1 114 ? -3.592 0.130 -22.720 1.00 84.38 114 GLY A CA 1
ATOM 873 C C . GLY A 1 114 ? -4.630 0.925 -21.924 1.00 84.38 114 GLY A C 1
ATOM 874 O O . GLY A 1 114 ? -4.237 1.745 -21.094 1.00 84.38 114 GLY A O 1
ATOM 875 N N . ASP A 1 115 ? -5.925 0.699 -22.159 1.00 85.44 115 ASP A N 1
ATOM 876 C CA . ASP A 1 115 ? -7.003 1.570 -21.675 1.00 85.44 115 ASP A CA 1
ATOM 877 C C . ASP A 1 115 ? -7.020 1.715 -20.150 1.00 85.44 115 ASP A C 1
ATOM 879 O O . ASP A 1 115 ? -7.212 2.821 -19.646 1.00 85.44 115 ASP A O 1
ATOM 883 N N . LEU A 1 116 ? -6.724 0.639 -19.410 1.00 81.06 116 LEU A N 1
ATOM 884 C CA . LEU A 1 116 ? -6.639 0.644 -17.942 1.00 81.06 116 LEU A CA 1
ATOM 885 C C . LEU A 1 116 ? -5.569 1.595 -17.394 1.00 81.06 116 LEU A C 1
ATOM 887 O O . LEU A 1 116 ? -5.711 2.098 -16.286 1.00 81.06 116 LEU A O 1
ATOM 891 N N . PHE A 1 117 ? -4.519 1.865 -18.168 1.00 81.50 117 PHE A N 1
ATOM 892 C CA . PHE A 1 117 ? -3.401 2.715 -17.758 1.00 81.50 117 PHE A CA 1
ATOM 893 C C . PHE A 1 117 ? -3.431 4.103 -18.407 1.00 81.50 117 PHE A C 1
ATOM 895 O O . PHE A 1 117 ? -2.411 4.803 -18.420 1.00 81.50 117 PHE A O 1
ATOM 902 N N . THR A 1 118 ? -4.567 4.478 -18.996 1.00 81.62 118 THR A N 1
ATOM 903 C CA . THR A 1 118 ? -4.883 5.867 -19.346 1.00 81.62 118 THR A CA 1
ATOM 904 C C . THR A 1 118 ? -5.337 6.617 -18.096 1.00 81.62 118 THR A C 1
ATOM 906 O O . THR A 1 118 ? -5.654 5.998 -17.078 1.00 81.62 118 THR A O 1
ATOM 909 N N . GLU A 1 119 ? -5.397 7.945 -18.152 1.00 70.75 119 GLU A N 1
ATOM 910 C CA . GLU A 1 119 ? -5.930 8.758 -17.051 1.00 70.75 119 GLU A CA 1
ATOM 911 C C . GLU A 1 119 ? -7.371 8.349 -16.694 1.00 70.75 119 GLU A C 1
ATOM 913 O O . GLU A 1 119 ? -7.676 8.081 -15.534 1.00 70.75 119 GLU A O 1
ATOM 918 N N . HIS A 1 120 ? -8.226 8.162 -17.705 1.00 68.44 120 HIS A N 1
ATOM 919 C CA . HIS A 1 120 ? -9.604 7.703 -17.521 1.00 68.44 120 HIS A CA 1
ATOM 920 C C . HIS A 1 120 ? -9.713 6.267 -16.984 1.00 68.44 120 HIS A C 1
ATOM 922 O O . HIS A 1 120 ? -10.612 5.979 -16.195 1.00 68.44 120 HIS A O 1
ATOM 928 N N . GLY A 1 121 ? -8.824 5.357 -17.392 1.00 69.00 121 GLY A N 1
ATOM 929 C CA . GLY A 1 121 ? -8.790 3.984 -16.876 1.00 69.00 121 GLY A CA 1
ATOM 930 C C . GLY A 1 121 ? -8.283 3.904 -15.437 1.00 69.00 121 GLY A C 1
ATOM 931 O O . GLY A 1 121 ? -8.882 3.225 -14.605 1.00 69.00 121 GLY A O 1
ATOM 932 N N . SER A 1 122 ? -7.246 4.679 -15.120 1.00 62.81 122 SER A N 1
ATOM 933 C CA . SER A 1 122 ? -6.662 4.752 -13.777 1.00 62.81 122 SER A CA 1
ATOM 934 C C . SER A 1 122 ? -7.640 5.381 -12.781 1.00 62.81 122 SER A C 1
ATOM 936 O O . SER A 1 122 ? -7.729 4.926 -11.647 1.00 62.81 122 SER A O 1
ATOM 938 N N . ALA A 1 123 ? -8.442 6.361 -13.217 1.00 58.19 123 ALA A N 1
ATOM 939 C CA . ALA A 1 123 ? -9.504 6.964 -12.409 1.00 58.19 123 ALA A CA 1
ATOM 940 C C . ALA A 1 123 ? -10.689 6.017 -12.128 1.00 58.19 123 ALA A C 1
ATOM 942 O O . ALA A 1 123 ? -11.359 6.181 -11.115 1.00 58.19 123 ALA A O 1
ATOM 943 N N . LYS A 1 124 ? -10.949 5.027 -12.998 1.00 56.97 124 LYS A N 1
ATOM 944 C CA . LYS A 1 124 ? -11.947 3.964 -12.754 1.00 56.97 124 LYS A CA 1
ATOM 945 C C . LYS A 1 124 ? -11.432 2.860 -11.828 1.00 56.97 124 LYS A C 1
ATOM 947 O O . LYS A 1 124 ? -12.231 2.209 -11.164 1.00 56.97 124 LYS A O 1
ATOM 952 N N . ALA A 1 125 ? -10.123 2.606 -11.847 1.00 53.31 125 ALA A N 1
ATOM 953 C CA . ALA A 1 125 ? -9.468 1.627 -10.981 1.00 53.31 125 ALA A CA 1
ATOM 954 C C . ALA A 1 125 ? -9.171 2.192 -9.582 1.00 53.31 125 ALA A C 1
ATOM 956 O O . ALA A 1 125 ? -9.147 1.441 -8.608 1.00 53.31 125 ALA A O 1
ATOM 957 N N . ALA A 1 126 ? -8.970 3.508 -9.476 1.00 47.94 126 ALA A N 1
ATOM 958 C CA . ALA A 1 126 ? -9.012 4.211 -8.206 1.00 47.94 126 ALA A CA 1
ATOM 959 C C . ALA A 1 126 ? -10.446 4.152 -7.647 1.00 47.94 126 ALA A C 1
ATOM 961 O O . ALA A 1 126 ? -11.399 4.327 -8.412 1.00 47.94 126 ALA A O 1
ATOM 962 N N . PRO A 1 127 ? -10.640 3.922 -6.336 1.00 47.44 127 PRO A N 1
ATOM 963 C CA . PRO A 1 127 ? -11.949 4.101 -5.727 1.00 47.44 127 PRO A CA 1
ATOM 964 C C . PRO A 1 127 ? -12.344 5.564 -5.943 1.00 47.44 127 PRO A C 1
ATOM 966 O O . PRO A 1 127 ? -11.730 6.471 -5.392 1.00 47.44 127 PRO A O 1
ATOM 969 N N . SER A 1 128 ? -13.306 5.824 -6.823 1.00 42.75 128 SER A N 1
ATOM 970 C CA . SER A 1 128 ? -13.638 7.192 -7.199 1.00 42.75 128 SER A CA 1
ATOM 971 C C . SER A 1 128 ? -14.205 7.949 -5.996 1.00 42.75 128 SER A C 1
ATOM 973 O O . SER A 1 128 ? -15.305 7.640 -5.535 1.00 42.75 128 SER A O 1
ATOM 975 N N . CYS A 1 129 ? -13.491 8.979 -5.538 1.00 38.81 129 CYS A N 1
ATOM 976 C CA . CYS A 1 129 ? -14.044 10.083 -4.757 1.00 38.81 129 CYS A CA 1
ATOM 977 C C . CYS A 1 129 ? -15.002 10.890 -5.652 1.00 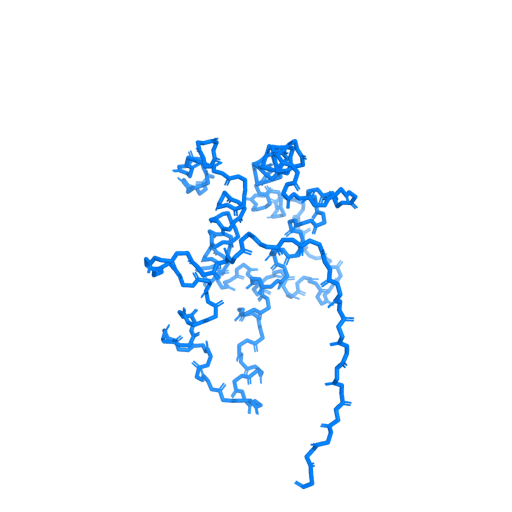38.81 129 CYS A C 1
ATOM 979 O O . CYS A 1 129 ? -14.648 11.927 -6.204 1.00 38.81 129 CYS A O 1
ATOM 981 N N . GLY A 1 130 ? -16.211 10.370 -5.846 1.00 32.97 130 GLY A N 1
ATOM 982 C CA . GLY A 1 130 ? -17.355 11.085 -6.397 1.00 32.97 130 GLY A CA 1
ATOM 983 C C . GLY A 1 130 ? -18.443 11.075 -5.336 1.00 32.97 130 GLY A C 1
ATOM 984 O O . GLY A 1 130 ? -18.760 10.013 -4.812 1.00 32.97 130 GLY A O 1
ATOM 985 N N . GLY A 1 131 ? -18.939 12.258 -4.967 1.00 41.09 131 GLY A N 1
ATOM 986 C CA . GLY A 1 131 ? -19.930 12.428 -3.909 1.00 41.09 131 GLY A CA 1
ATOM 987 C C . GLY A 1 131 ? -21.107 11.456 -4.029 1.00 41.09 131 GLY A C 1
ATOM 988 O O . GLY A 1 131 ? -21.579 11.179 -5.129 1.00 41.09 131 GLY A O 1
ATOM 989 N N . HIS A 1 132 ? -21.573 11.017 -2.858 1.00 34.28 132 HIS A N 1
ATOM 990 C CA . HIS A 1 132 ? -22.519 9.933 -2.586 1.00 34.28 132 HIS A CA 1
ATOM 991 C C . HIS A 1 132 ? -21.840 8.572 -2.366 1.00 34.28 132 HIS A C 1
ATOM 993 O O . HIS A 1 132 ? -21.579 7.813 -3.297 1.00 34.28 132 HIS A O 1
ATOM 999 N N . ASP A 1 133 ? -21.593 8.264 -1.088 1.00 34.56 133 ASP A N 1
ATOM 1000 C CA . ASP A 1 133 ? -21.235 6.928 -0.611 1.00 34.56 133 ASP A CA 1
ATOM 1001 C C . ASP A 1 133 ? -22.131 5.857 -1.266 1.00 34.56 133 ASP A C 1
ATOM 1003 O O . ASP A 1 133 ? -23.361 5.961 -1.180 1.00 34.56 133 ASP A O 1
ATOM 1007 N N . PRO A 1 134 ? -21.561 4.817 -1.905 1.00 34.44 134 PRO A N 1
ATOM 1008 C CA . PRO A 1 134 ? -22.345 3.715 -2.441 1.00 34.44 134 PRO A CA 1
ATOM 1009 C C . PRO A 1 134 ? -22.260 2.454 -1.575 1.00 34.44 134 PRO A C 1
ATOM 1011 O O . PRO A 1 134 ? -22.758 1.420 -2.006 1.00 34.44 134 PRO A O 1
ATOM 1014 N N . TRP A 1 135 ? -21.627 2.480 -0.393 1.00 30.70 135 TRP A N 1
ATOM 1015 C CA . TRP A 1 135 ? -21.578 1.287 0.455 1.00 30.70 135 TRP A CA 1
ATOM 1016 C C . TRP A 1 135 ? -22.807 1.228 1.365 1.00 30.70 135 TRP A C 1
ATOM 1018 O O . TRP A 1 135 ? -22.895 2.017 2.310 1.00 30.70 135 TRP A O 1
ATOM 1028 N N . PRO A 1 136 ? -23.752 0.298 1.137 1.00 29.12 136 PRO A N 1
ATOM 1029 C CA . PRO A 1 136 ? -24.809 0.080 2.095 1.00 29.12 136 PRO A CA 1
ATOM 1030 C C . PRO A 1 136 ? -24.172 -0.587 3.313 1.00 29.12 136 PRO A C 1
ATOM 1032 O O . PRO A 1 136 ? -23.656 -1.703 3.235 1.00 29.12 136 PRO A O 1
ATOM 1035 N N . CYS A 1 137 ? -24.221 0.085 4.460 1.00 28.88 137 CYS A N 1
ATOM 1036 C CA . CYS A 1 137 ? -24.180 -0.605 5.742 1.00 28.88 137 CYS A CA 1
ATOM 1037 C C . CYS A 1 137 ? -25.418 -1.512 5.823 1.00 28.88 137 CYS A C 1
ATOM 1039 O O . CYS A 1 137 ? -26.432 -1.108 6.376 1.00 28.88 137 CYS A O 1
ATOM 1041 N N . HIS A 1 138 ? -25.364 -2.712 5.242 1.00 31.06 138 HIS A N 1
ATOM 1042 C CA . HIS A 1 138 ? -26.386 -3.734 5.443 1.00 31.06 138 HIS A CA 1
ATOM 1043 C C . HIS A 1 138 ? -25.752 -5.091 5.755 1.00 31.06 138 HIS A C 1
ATOM 1045 O O . HIS A 1 138 ? -25.152 -5.741 4.906 1.00 31.06 138 HIS A O 1
ATOM 1051 N N . GLU A 1 139 ? -25.885 -5.424 7.038 1.00 29.44 139 GLU A N 1
ATOM 1052 C CA . GLU A 1 139 ? -26.371 -6.687 7.596 1.00 29.44 139 GLU A CA 1
ATOM 1053 C C . GLU A 1 139 ? -25.758 -8.011 7.113 1.00 29.44 139 GLU A C 1
ATOM 1055 O O . GLU A 1 139 ? -25.775 -8.402 5.949 1.00 29.44 139 GLU A O 1
ATOM 1060 N N . ALA A 1 140 ? -25.277 -8.760 8.105 1.00 36.00 140 ALA A N 1
ATOM 1061 C CA . ALA A 1 140 ? -24.892 -10.154 8.008 1.00 36.00 140 ALA A CA 1
ATOM 1062 C C . ALA A 1 140 ? -25.979 -11.005 7.325 1.00 36.00 140 ALA A C 1
ATOM 1064 O O . ALA A 1 140 ? -27.092 -11.115 7.831 1.00 36.00 140 ALA A O 1
ATOM 1065 N N . GLY A 1 141 ? -25.636 -11.686 6.228 1.00 32.56 141 GLY A N 1
ATOM 1066 C CA . GLY A 1 141 ? -26.500 -12.734 5.691 1.00 32.56 141 GLY A CA 1
ATOM 1067 C C . GLY A 1 141 ? -26.269 -13.105 4.229 1.00 32.56 141 GLY A C 1
ATOM 1068 O O . GLY A 1 141 ? -26.778 -12.462 3.325 1.00 32.56 141 GLY A O 1
ATOM 1069 N N . THR A 1 142 ? -25.665 -14.278 4.027 1.00 32.34 142 THR A N 1
ATOM 1070 C CA . THR A 1 142 ? -25.873 -15.159 2.859 1.00 32.34 142 THR A CA 1
ATOM 1071 C C . THR A 1 142 ? -25.117 -14.829 1.562 1.00 32.34 142 THR A C 1
ATOM 1073 O O . THR A 1 142 ? -25.638 -14.251 0.614 1.00 32.34 142 THR A O 1
ATOM 1076 N N . VAL A 1 143 ? -23.907 -15.384 1.446 1.00 30.59 143 VAL A N 1
ATOM 1077 C CA . VAL A 1 143 ? -23.257 -15.656 0.154 1.00 30.59 143 VAL A CA 1
ATOM 1078 C C . VAL A 1 143 ? -24.049 -16.745 -0.584 1.00 30.59 143 VAL A C 1
ATOM 1080 O O . VAL A 1 143 ? -24.033 -17.908 -0.176 1.00 30.59 143 VAL A O 1
ATOM 1083 N N . ARG A 1 144 ? -24.699 -16.410 -1.707 1.00 31.59 144 ARG A N 1
ATOM 1084 C CA . ARG A 1 144 ? -25.069 -17.399 -2.734 1.00 31.59 144 ARG A CA 1
ATOM 1085 C C . ARG A 1 144 ? -24.130 -17.282 -3.931 1.00 31.59 144 ARG A C 1
ATOM 1087 O O . ARG A 1 144 ? -24.075 -16.268 -4.614 1.00 31.59 144 ARG A O 1
ATOM 1094 N N . ARG A 1 145 ? -23.401 -18.378 -4.149 1.00 42.09 145 ARG A N 1
ATOM 1095 C CA . ARG A 1 145 ? -22.634 -18.712 -5.351 1.00 42.09 145 ARG A CA 1
ATOM 1096 C C . ARG A 1 145 ? -23.538 -18.676 -6.583 1.00 42.09 145 ARG A C 1
ATOM 1098 O O . ARG A 1 145 ? -24.635 -19.223 -6.523 1.00 42.09 145 ARG A O 1
ATOM 1105 N N . ASN A 1 146 ? -23.027 -18.173 -7.705 1.00 30.86 146 ASN A N 1
ATOM 1106 C CA . ASN A 1 146 ? -23.425 -18.705 -9.004 1.00 30.86 146 ASN A CA 1
ATOM 1107 C C . ASN A 1 146 ? -22.303 -18.547 -10.041 1.00 30.86 146 ASN A C 1
ATOM 1109 O O . ASN A 1 146 ? -22.164 -17.516 -10.692 1.00 30.86 146 ASN A O 1
ATOM 1113 N N . CYS A 1 147 ? -21.515 -19.612 -10.193 1.00 31.81 147 CYS A N 1
ATOM 1114 C CA . CYS A 1 147 ? -20.911 -19.954 -11.474 1.00 31.81 147 CYS A CA 1
ATOM 1115 C C . CYS A 1 147 ? -22.007 -20.598 -12.331 1.00 31.81 147 CYS A C 1
ATOM 1117 O O . CYS A 1 147 ? -22.541 -21.628 -11.921 1.00 31.81 147 CYS A O 1
ATOM 1119 N N . SER A 1 148 ? -22.312 -20.048 -13.508 1.00 32.59 148 SER A N 1
ATOM 1120 C CA . SER A 1 148 ? -22.681 -20.845 -14.687 1.00 32.59 148 SER A CA 1
ATOM 1121 C C . SER A 1 148 ? -22.758 -20.009 -15.964 1.00 32.59 148 SER A C 1
ATOM 1123 O O . SER A 1 148 ? -23.460 -19.006 -16.019 1.00 32.59 148 SER A O 1
ATOM 1125 N N . ALA A 1 149 ? -22.035 -20.528 -16.960 1.00 35.12 149 ALA A N 1
ATOM 1126 C CA . ALA A 1 149 ? -22.351 -20.631 -18.383 1.00 35.12 149 ALA A CA 1
ATOM 1127 C C . ALA A 1 149 ? -22.706 -19.364 -19.181 1.00 35.12 149 ALA A C 1
ATOM 1129 O O . ALA A 1 149 ? -23.749 -18.743 -18.997 1.00 35.12 149 ALA A O 1
ATOM 1130 N N . LYS A 1 150 ? -21.900 -19.105 -20.217 1.00 35.06 150 LYS A N 1
ATOM 1131 C CA . LYS A 1 150 ? -22.413 -18.583 -21.484 1.00 35.06 150 LYS A CA 1
ATOM 1132 C C . LYS A 1 150 ? -22.019 -19.534 -22.611 1.00 35.06 150 LYS A C 1
ATOM 1134 O O . LYS A 1 150 ? -20.844 -19.874 -22.742 1.00 35.06 150 LYS A O 1
ATOM 1139 N N . SER A 1 151 ? -23.059 -19.999 -23.303 1.00 40.97 151 SER A N 1
ATOM 1140 C CA . SER A 1 151 ? -23.052 -20.637 -24.621 1.00 40.97 151 SER A CA 1
ATOM 1141 C C . SER A 1 151 ? -22.620 -19.671 -25.716 1.00 40.97 151 SER A C 1
ATOM 1143 O O . SER A 1 151 ? -22.721 -18.443 -25.483 1.00 40.97 151 SER A O 1
#

Foldseek 3Di:
DPPPPVPPPLVPDQLVVSLLVLLVVLLVVLQVPLVVLVVVVVCVVVVVPPPDPVNVPVPPPVVQLVSLVSSQVNCVVVVNDDPDDHSVNVVVVSNVVSSCVRVCQVVCCVVPNNQCVDPVNVCVVRPHPDPDDPDDPDDDDDDDDDDDDDD

Secondary structure (DSSP, 8-state):
--TTGGG--TTSS-HHHHHHHHHHHHHHHHHH-HHHHHHHHHHHHTTTTT--HHHHHTTS-HHHHHHHHHHHHHHHHTT-S-SS--HHHHHHHHHHHHHHHHHTHHHHHHHH-SGGGSHHHHHHHS----SS-------S-----------

InterPro domains:
  IPR036271 Tetracyclin repressor-like, C-terminal domain superfamily [SSF48498] (13-121)
  IPR041474 HTH-type transcriptional repressor NicS, C-terminal [PF17938] (15-123)
  IPR050109 HTH-type, TetR-like transcriptional regulator [PTHR30328] (5-120)

Radius of gyration: 18.27 Å; chains: 1; bounding box: 49×37×43 Å

Organism: NCBI:txid943940